Protein AF-K9ZF37-F1 (afdb_monomer_lite)

Foldseek 3Di:
DPPDPPDPVVVVPPPPDDDDDDDDPDDDDDDDDDPPPPPPPPDDDQPDDPVQFDDKDKDFAQAWFAASHHRDIAHHRHIWIFTQGPVRDTHTHHPCSPPD

Radius of gyration: 23.18 Å; chains: 1; bounding box: 41×61×48 Å

Secondary structure (DSSP, 8-state):
---S---HHHHTTS---------PPPPP------------PPPP--S--GGGEEEEEEEE-SS-EE-TTT--EE-TT-EEEEEEETTS-EEEE-GGGG--

Organism: Anabaena cylindrica (strain ATCC 27899 / PCC 7122) (NCBI:txid272123)

pLDDT: mean 75.46, std 21.9, range [42.38, 98.44]

Sequence (100 aa):
MLLNRISVMTLLMLTLGSSAVFAQPNPTPTSTPIPTVQQKSGEWKPRFSRADIRASISATAQQEERCVLTGSLIQAQQPMLLALTKNGDMVPLSVESLAE

Structure (mmCIF, N/CA/C/O backbone):
data_AF-K9ZF37-F1
#
_entry.id   AF-K9ZF37-F1
#
loop_
_atom_site.group_PDB
_atom_site.id
_atom_site.type_symbol
_atom_site.label_atom_id
_atom_site.label_alt_id
_atom_site.label_comp_id
_atom_site.label_asym_id
_atom_site.label_entity_id
_atom_site.label_seq_id
_atom_site.pdbx_PDB_ins_code
_atom_site.Cartn_x
_atom_site.Cartn_y
_atom_site.Cartn_z
_atom_site.occupancy
_atom_site.B_iso_or_equiv
_atom_site.auth_seq_id
_atom_site.auth_comp_id
_atom_site.auth_asym_id
_atom_site.auth_atom_id
_atom_site.pdbx_PDB_model_num
ATOM 1 N N . MET A 1 1 ? -0.365 8.080 33.994 1.00 45.41 1 MET A N 1
ATOM 2 C CA . MET A 1 1 ? 0.156 8.462 32.662 1.00 45.41 1 MET A CA 1
ATOM 3 C C . MET A 1 1 ? -1.022 8.612 31.709 1.00 45.41 1 MET A C 1
ATOM 5 O O . MET A 1 1 ? -1.352 7.695 30.975 1.00 45.41 1 MET A O 1
ATOM 9 N N . LEU A 1 2 ? -1.723 9.741 31.806 1.00 46.25 2 LEU A N 1
ATOM 10 C CA . LEU A 1 2 ? -2.951 10.029 31.058 1.00 46.25 2 LEU A CA 1
ATOM 11 C C . LEU A 1 2 ? -2.832 11.436 30.464 1.00 46.25 2 LEU A C 1
ATOM 13 O O . LEU A 1 2 ? -3.620 12.319 30.769 1.00 46.25 2 LEU A O 1
ATOM 17 N N . LEU A 1 3 ? -1.756 11.682 29.717 1.00 46.41 3 LEU A N 1
ATOM 18 C CA . LEU A 1 3 ? -1.409 13.032 29.280 1.00 46.41 3 LEU A CA 1
ATOM 19 C C . LEU A 1 3 ? -0.804 13.013 27.874 1.00 46.41 3 LEU A C 1
ATOM 21 O O . LEU A 1 3 ? 0.345 13.378 27.683 1.00 46.41 3 LEU A O 1
ATOM 25 N N . ASN A 1 4 ? -1.563 12.521 26.889 1.00 49.78 4 ASN A N 1
ATOM 26 C CA . ASN A 1 4 ? -1.275 12.854 25.486 1.00 49.78 4 ASN A CA 1
ATOM 27 C C . ASN A 1 4 ? -2.485 12.701 24.547 1.00 49.78 4 ASN A C 1
ATOM 29 O O . ASN A 1 4 ? -2.375 12.213 23.427 1.00 49.78 4 ASN A O 1
ATOM 33 N N . ARG A 1 5 ? -3.681 13.043 25.037 1.00 56.62 5 ARG A N 1
ATOM 34 C CA . ARG A 1 5 ? -4.953 12.904 24.300 1.00 56.62 5 ARG A CA 1
ATOM 35 C C . ARG A 1 5 ? -5.710 14.238 24.217 1.00 56.62 5 ARG A C 1
ATOM 37 O O . ARG A 1 5 ? -6.920 14.244 24.026 1.00 56.62 5 ARG A O 1
ATOM 44 N N . ILE A 1 6 ? -5.018 15.370 24.383 1.00 46.50 6 ILE A N 1
ATOM 45 C CA . ILE A 1 6 ? -5.625 16.703 24.260 1.00 46.50 6 ILE A CA 1
ATOM 46 C C . ILE A 1 6 ? -5.577 17.102 22.784 1.00 46.50 6 ILE A C 1
ATOM 48 O O . ILE A 1 6 ? -4.664 17.756 22.300 1.00 46.50 6 ILE A O 1
ATOM 52 N N . SER A 1 7 ? -6.562 16.547 22.086 1.00 42.38 7 SER A N 1
ATOM 53 C CA . SER A 1 7 ? -7.215 17.002 20.866 1.00 42.38 7 SER A CA 1
ATOM 54 C C . SER A 1 7 ? -6.654 18.266 20.200 1.00 42.38 7 SER A C 1
ATOM 56 O O . SER A 1 7 ? -6.902 19.392 20.633 1.00 42.38 7 SER A O 1
ATOM 58 N N . VAL A 1 8 ? -6.028 18.073 19.038 1.00 52.94 8 VAL A N 1
ATOM 59 C CA . VAL A 1 8 ? -5.767 19.129 18.046 1.00 52.94 8 VAL A CA 1
ATOM 60 C C . VAL A 1 8 ? -7.077 19.822 17.602 1.00 52.94 8 VAL A C 1
ATOM 62 O O . VAL A 1 8 ? -7.024 20.944 17.108 1.00 52.94 8 VAL A O 1
ATOM 65 N N . MET A 1 9 ? -8.268 19.249 17.868 1.00 47.44 9 MET A N 1
ATOM 66 C CA . MET A 1 9 ? -9.537 19.965 17.647 1.00 47.44 9 MET A CA 1
ATOM 67 C C . MET A 1 9 ? -9.764 21.141 18.602 1.00 47.44 9 MET A C 1
ATOM 69 O O . MET A 1 9 ? -10.495 22.058 18.238 1.00 47.44 9 MET A O 1
ATOM 73 N N . THR A 1 10 ? -9.178 21.155 19.804 1.00 47.31 10 THR A N 1
ATOM 74 C CA . THR A 1 10 ? -9.438 22.249 20.758 1.00 47.31 10 THR A CA 1
ATOM 75 C C . THR A 1 10 ? -8.725 23.540 20.347 1.00 47.31 10 THR A C 1
ATOM 77 O O . THR A 1 10 ? -9.216 24.628 20.637 1.00 47.31 10 THR A O 1
ATOM 80 N N . LEU A 1 11 ? -7.612 23.451 19.608 1.00 43.12 11 LEU A N 1
ATOM 81 C CA . LEU A 1 11 ? -6.859 24.630 19.167 1.00 43.12 11 LEU A CA 1
ATOM 82 C C . LEU A 1 11 ? -7.474 25.318 17.930 1.00 43.12 11 LEU A C 1
ATOM 84 O O . LEU A 1 11 ? -7.198 26.489 17.693 1.00 43.12 11 LEU A O 1
ATOM 88 N N . LEU A 1 12 ? -8.347 24.640 17.173 1.00 45.09 12 LEU A N 1
ATOM 89 C CA . LEU A 1 12 ? -8.956 25.202 15.956 1.00 45.09 12 LEU A CA 1
ATOM 90 C C . LEU A 1 12 ? -10.194 26.084 16.228 1.00 45.09 12 LEU A C 1
ATOM 92 O O . LEU A 1 12 ? -10.617 26.835 15.357 1.00 45.09 12 LEU A O 1
ATOM 96 N N . MET A 1 13 ? -10.769 26.042 17.435 1.00 49.94 13 MET A N 1
ATOM 97 C CA . MET A 1 13 ? -12.029 26.737 17.760 1.00 49.94 13 MET A CA 1
ATOM 98 C C . MET A 1 13 ? -11.866 28.152 18.353 1.00 49.94 13 MET A C 1
ATOM 100 O O . MET A 1 13 ? -12.861 28.776 18.711 1.00 49.94 13 MET A O 1
ATOM 104 N N . LEU A 1 14 ? -10.644 28.691 18.460 1.00 45.97 14 LEU A N 1
ATOM 105 C CA . LEU A 1 14 ? -10.372 29.966 19.154 1.00 45.97 14 LEU A CA 1
ATOM 106 C C . LEU A 1 14 ? -10.071 31.177 18.247 1.00 45.97 14 LEU A C 1
ATOM 108 O O . LEU A 1 14 ? -9.723 32.234 18.763 1.00 45.97 14 LEU A O 1
ATOM 112 N N . THR A 1 15 ? -10.246 31.093 16.923 1.00 46.38 15 THR A N 1
ATOM 113 C CA . THR A 1 15 ? -10.013 32.244 16.016 1.00 46.38 15 THR A CA 1
ATOM 114 C C . THR A 1 15 ? -11.284 32.950 15.531 1.00 46.38 15 THR A C 1
ATOM 116 O O . THR A 1 15 ? -11.222 33.774 14.621 1.00 46.38 15 THR A O 1
ATOM 119 N N . LEU A 1 16 ? -12.448 32.676 16.125 1.00 52.47 16 LEU A N 1
ATOM 120 C CA . LEU A 1 16 ? -13.683 33.405 15.817 1.00 52.47 16 LEU A CA 1
ATOM 121 C C . LEU A 1 16 ? -13.801 34.630 16.732 1.00 52.47 16 LEU A C 1
ATOM 123 O O . LEU A 1 16 ? -14.450 34.589 17.773 1.00 52.47 16 LEU A O 1
ATOM 127 N N . GLY A 1 17 ? -13.144 35.721 16.338 1.00 46.66 17 GLY A N 1
ATOM 128 C CA . GLY A 1 17 ? -13.168 36.990 17.058 1.00 46.66 17 GLY A CA 1
ATOM 129 C C . GLY A 1 17 ? -13.147 38.188 16.116 1.00 46.6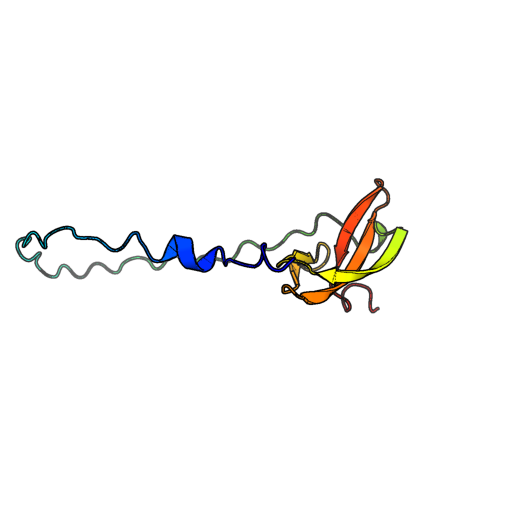6 17 GLY A C 1
ATOM 130 O O . GLY A 1 17 ? -12.084 38.688 15.780 1.00 46.66 17 GLY A O 1
ATOM 131 N N . SER A 1 18 ? -14.347 38.641 15.751 1.00 53.44 18 SER A N 1
ATOM 132 C CA . SER A 1 18 ? -14.711 40.013 15.370 1.00 53.44 18 SER A CA 1
ATOM 133 C C . SER A 1 18 ? -13.959 40.695 14.221 1.00 53.44 18 SER A C 1
ATOM 135 O O . SER A 1 18 ? -12.848 41.197 14.357 1.00 53.44 18 SER A O 1
ATOM 137 N N . SER A 1 19 ? -14.670 40.9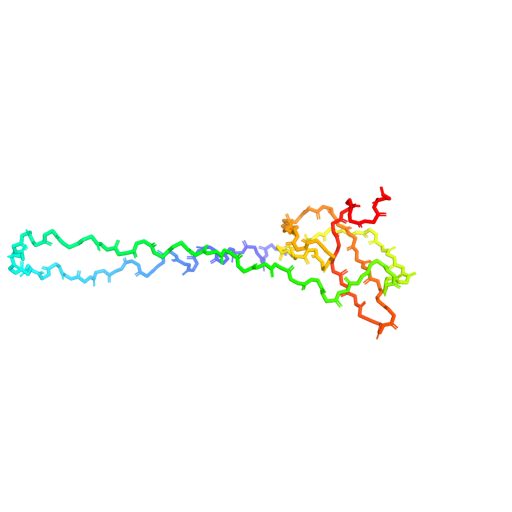14 13.117 1.00 45.88 19 SER A N 1
ATOM 138 C CA . SER A 1 19 ? -14.453 42.095 12.279 1.00 45.88 19 SER A CA 1
ATOM 139 C C . SER A 1 19 ? -15.808 42.671 11.893 1.00 45.88 19 SER A C 1
ATOM 141 O O . SER A 1 19 ? -16.698 41.961 11.429 1.00 45.88 19 SER A O 1
ATOM 143 N N . ALA A 1 20 ? -15.976 43.949 12.217 1.00 46.19 20 ALA A N 1
ATOM 144 C CA . ALA A 1 20 ? -17.208 44.700 12.087 1.00 46.19 20 ALA A CA 1
ATOM 145 C C . ALA A 1 20 ? -17.729 44.695 10.643 1.00 46.19 20 ALA A C 1
ATOM 147 O O . ALA A 1 20 ? -16.973 44.848 9.685 1.00 46.19 20 ALA A O 1
ATOM 148 N N . VAL A 1 21 ? -19.047 44.552 10.518 1.00 45.72 21 VAL A N 1
ATOM 149 C CA . VAL A 1 21 ? -19.803 44.710 9.277 1.00 45.72 21 VAL A CA 1
ATOM 150 C C . VAL A 1 21 ? -19.658 46.158 8.807 1.00 45.72 21 VAL A C 1
ATOM 152 O O . VAL A 1 21 ? -20.264 47.068 9.368 1.00 45.72 21 VAL A O 1
ATOM 155 N N . PHE A 1 22 ? -18.838 46.378 7.783 1.00 47.19 22 PHE A N 1
ATOM 156 C CA . PHE A 1 22 ? -18.828 47.624 7.026 1.00 47.19 22 PHE A CA 1
ATOM 157 C C . PHE A 1 22 ? -19.950 47.526 5.988 1.00 47.19 22 PHE A C 1
ATOM 159 O O . PHE A 1 22 ? -19.918 46.662 5.113 1.00 47.19 22 PHE A O 1
ATOM 166 N N . ALA A 1 23 ? -20.981 48.361 6.109 1.00 47.97 23 ALA A N 1
ATOM 167 C CA . ALA A 1 23 ? -22.064 48.410 5.135 1.00 47.97 23 ALA A CA 1
ATOM 168 C C . ALA A 1 23 ? -21.521 48.924 3.789 1.00 47.97 23 ALA A C 1
ATOM 170 O O . ALA A 1 23 ? -21.171 50.096 3.658 1.00 47.97 23 ALA A O 1
ATOM 171 N N . GLN A 1 24 ? -21.423 48.041 2.794 1.00 49.47 24 GLN A N 1
ATOM 172 C CA . GLN A 1 24 ? -21.120 48.408 1.411 1.00 49.47 24 GLN A CA 1
ATOM 173 C C . GLN A 1 24 ? -22.405 48.861 0.691 1.00 49.47 24 GLN A C 1
ATOM 175 O O . GLN A 1 24 ? -23.462 48.265 0.915 1.00 49.47 24 GLN A O 1
ATOM 180 N N . PRO A 1 25 ? -22.352 49.882 -0.186 1.00 48.62 25 PRO A N 1
ATOM 181 C CA . PRO A 1 25 ? -23.498 50.273 -0.998 1.00 48.62 25 PRO A CA 1
ATOM 182 C C . PRO A 1 25 ? -23.864 49.160 -1.992 1.00 48.62 25 PRO A C 1
ATOM 184 O O . PRO A 1 25 ? -23.001 48.561 -2.629 1.00 48.62 25 PRO A O 1
ATOM 187 N N . ASN A 1 26 ? -25.165 48.895 -2.088 1.00 44.19 26 ASN A N 1
ATOM 188 C CA . ASN A 1 26 ? -25.800 47.833 -2.866 1.00 44.19 26 ASN A CA 1
ATOM 189 C C . ASN A 1 26 ? -25.370 47.840 -4.356 1.00 44.19 26 ASN A C 1
ATOM 191 O O . ASN A 1 26 ? -25.684 48.810 -5.052 1.00 44.19 26 ASN A O 1
ATOM 195 N N . PRO A 1 27 ? -24.693 46.798 -4.879 1.00 48.84 27 PRO A N 1
ATOM 196 C CA . PRO A 1 27 ? -24.433 46.683 -6.308 1.00 48.84 27 PRO A CA 1
ATOM 197 C C . PRO A 1 27 ? -25.675 46.154 -7.044 1.00 48.84 27 PRO A C 1
ATOM 199 O O . PRO A 1 27 ? -26.258 45.131 -6.692 1.00 48.84 27 PRO A O 1
ATOM 202 N N . THR A 1 28 ? -26.082 46.882 -8.081 1.00 56.94 28 THR A N 1
ATOM 203 C CA . THR A 1 28 ? -27.193 46.578 -8.996 1.00 56.94 28 THR A CA 1
ATOM 204 C C . THR A 1 28 ? -27.071 45.156 -9.578 1.00 56.94 28 THR A C 1
ATOM 206 O O . THR A 1 28 ? -25.958 44.745 -9.913 1.00 56.94 28 THR A O 1
ATOM 209 N N . PRO A 1 29 ? -28.170 44.389 -9.742 1.00 50.41 29 PRO A N 1
ATOM 210 C CA . PRO A 1 29 ? -28.095 43.017 -10.242 1.00 50.41 29 PRO A CA 1
ATOM 211 C C . PRO A 1 29 ? -27.811 42.990 -11.751 1.00 50.41 29 PRO A C 1
ATOM 213 O O . PRO A 1 29 ? -28.726 42.987 -12.571 1.00 50.41 29 PRO A O 1
ATOM 216 N N . THR A 1 30 ? -26.535 42.948 -12.132 1.00 56.25 30 THR A N 1
ATOM 217 C CA . THR A 1 30 ? -26.128 42.591 -13.495 1.00 56.25 30 THR A CA 1
ATOM 218 C C . THR A 1 30 ? -26.041 41.072 -13.583 1.00 56.25 30 THR A C 1
ATOM 220 O O . THR A 1 30 ? -25.143 40.449 -13.023 1.00 56.25 30 THR A O 1
ATOM 223 N N . SER A 1 31 ? -27.005 40.469 -14.273 1.00 57.16 31 SER A N 1
ATOM 224 C CA . SER A 1 31 ? -27.054 39.042 -14.578 1.00 57.16 31 SER A CA 1
ATOM 225 C C . SER A 1 31 ? -25.964 38.664 -15.587 1.00 57.16 31 SER A C 1
ATOM 227 O O . SER A 1 31 ? -26.218 38.581 -16.789 1.00 57.16 31 SER A O 1
ATOM 229 N N . THR A 1 32 ? -24.745 38.428 -15.119 1.00 57.72 32 THR A N 1
ATOM 230 C CA . THR A 1 32 ? -23.723 37.701 -15.881 1.00 57.72 32 THR A CA 1
ATOM 231 C C . THR A 1 32 ? -23.598 36.292 -15.302 1.00 57.72 32 THR A C 1
ATOM 233 O O . THR A 1 32 ? -23.288 36.152 -14.118 1.00 57.72 32 THR A O 1
ATOM 236 N N . PRO A 1 33 ? -23.860 35.226 -16.083 1.00 55.94 33 PRO A N 1
ATOM 237 C CA . PRO A 1 33 ? -23.691 33.867 -15.592 1.00 55.94 33 PRO A CA 1
ATOM 238 C C . PRO A 1 33 ? -22.207 33.623 -15.308 1.00 55.94 33 PRO A C 1
ATOM 240 O O . PRO A 1 33 ? -21.364 33.714 -16.200 1.00 55.94 33 PRO A O 1
ATOM 243 N N . ILE A 1 34 ? -21.891 33.336 -14.045 1.00 65.50 34 ILE A N 1
ATOM 244 C CA . ILE A 1 34 ? -20.563 32.884 -13.630 1.00 65.50 34 ILE A CA 1
ATOM 245 C C . ILE A 1 34 ? -20.324 31.545 -14.340 1.00 65.50 34 ILE A C 1
ATOM 247 O O . ILE A 1 34 ? -21.130 30.629 -14.148 1.00 65.50 34 ILE A O 1
ATOM 251 N N . PRO A 1 35 ? -19.269 31.388 -15.160 1.00 56.12 35 PRO A N 1
ATOM 252 C CA . PRO A 1 35 ? -18.952 30.086 -15.716 1.00 56.12 35 PRO A CA 1
ATOM 253 C C . PRO A 1 35 ? -18.594 29.161 -14.552 1.00 56.12 35 PRO A C 1
ATOM 255 O O . PRO A 1 35 ? -17.560 29.318 -13.902 1.00 56.12 35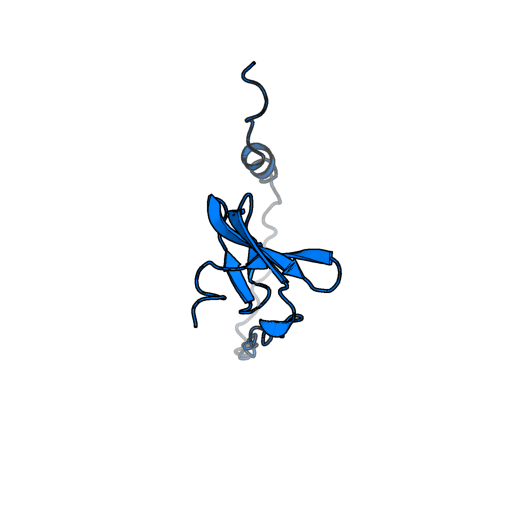 PRO A O 1
ATOM 258 N N . THR A 1 36 ? -19.472 28.207 -14.257 1.00 57.97 36 THR A N 1
ATOM 259 C CA . THR A 1 36 ? -19.174 27.111 -13.341 1.00 57.97 36 THR A CA 1
ATOM 260 C C . THR A 1 36 ? -18.008 26.331 -13.929 1.00 57.97 36 THR A C 1
ATOM 262 O O . THR A 1 36 ? -18.172 25.594 -14.902 1.00 57.97 36 THR A O 1
ATOM 265 N N . VAL A 1 37 ? -16.818 26.505 -13.359 1.00 65.19 37 VAL A N 1
ATOM 266 C CA . VAL A 1 37 ? -15.681 25.628 -13.624 1.00 65.19 37 VAL A CA 1
ATOM 267 C C . VAL A 1 37 ? -16.095 24.239 -13.151 1.00 65.19 37 VAL A C 1
ATOM 269 O O . VAL A 1 37 ? -16.140 23.973 -11.951 1.00 65.19 37 VAL A O 1
ATOM 272 N N . GLN A 1 38 ? -16.429 23.345 -14.084 1.00 60.22 38 GLN A N 1
ATOM 273 C CA . GLN A 1 38 ? -16.432 21.920 -13.787 1.00 60.22 38 GLN A CA 1
ATOM 274 C C . GLN A 1 38 ? -14.984 21.538 -13.486 1.00 60.22 38 GLN A C 1
ATOM 276 O O . GLN A 1 38 ? -14.177 21.313 -14.389 1.00 60.22 38 GLN A O 1
ATOM 281 N N . GLN A 1 39 ? -14.637 21.517 -12.201 1.00 53.28 39 GLN A N 1
ATOM 282 C CA . GLN A 1 39 ? -13.390 20.952 -11.714 1.00 53.28 39 GLN A CA 1
ATOM 283 C C . GLN A 1 39 ? -13.440 19.448 -12.005 1.00 53.28 39 GLN A C 1
ATOM 285 O O . GLN A 1 39 ? -13.924 18.650 -11.207 1.00 53.28 39 GLN A O 1
ATOM 290 N N . LYS A 1 40 ? -12.989 19.057 -13.200 1.00 56.56 40 LYS A N 1
ATOM 291 C CA . LYS A 1 40 ? -12.690 17.666 -13.522 1.00 56.56 40 LYS A CA 1
ATOM 292 C C . LYS A 1 40 ? -11.611 17.244 -12.530 1.00 56.56 40 LYS A C 1
ATOM 294 O O . LYS A 1 40 ? -10.468 17.682 -12.651 1.00 56.56 40 LYS A O 1
ATOM 299 N N . SER A 1 41 ? -11.992 16.477 -11.508 1.00 61.22 41 SER A N 1
ATOM 300 C CA . SER A 1 41 ? -11.055 15.849 -10.579 1.00 61.22 41 SER A CA 1
ATOM 301 C C . SER A 1 41 ? -9.972 15.182 -11.419 1.00 61.22 41 SER A C 1
ATOM 303 O O . SER A 1 41 ? -10.294 14.335 -12.257 1.00 61.22 41 SER A O 1
ATOM 305 N N . GLY A 1 42 ? -8.727 15.641 -11.283 1.00 60.47 42 GLY A N 1
ATOM 306 C CA . GLY A 1 42 ? -7.615 15.144 -12.085 1.00 60.47 42 GLY A CA 1
ATOM 307 C C . GLY A 1 42 ? -7.587 13.619 -12.057 1.00 60.47 42 GLY A C 1
ATOM 308 O O . GLY A 1 42 ? -7.716 13.010 -10.997 1.00 60.47 42 GLY A O 1
ATOM 309 N N . GLU A 1 43 ? -7.480 13.013 -13.234 1.00 66.38 43 GLU A N 1
ATOM 310 C CA . GLU A 1 43 ? -7.430 11.565 -13.394 1.00 66.38 43 GLU A CA 1
ATOM 311 C C . GLU A 1 43 ? -6.196 11.034 -12.648 1.00 66.38 43 GLU A C 1
ATOM 313 O O . GLU A 1 43 ? -5.064 11.438 -12.936 1.00 66.38 43 GLU A O 1
ATOM 318 N N . TRP A 1 44 ? -6.411 10.201 -11.625 1.00 67.19 44 TRP A N 1
ATOM 319 C CA . TRP A 1 44 ? -5.323 9.628 -10.835 1.00 67.19 44 TRP A CA 1
ATOM 320 C C . TRP A 1 44 ? -4.454 8.740 -11.729 1.00 67.19 44 TRP A C 1
ATOM 322 O O . TRP A 1 44 ? -4.945 7.783 -12.324 1.00 67.19 44 TRP A O 1
ATOM 332 N N . LYS A 1 45 ? -3.154 9.043 -11.811 1.00 74.12 45 LYS A N 1
ATOM 333 C CA . LYS A 1 45 ? -2.179 8.217 -12.531 1.00 74.12 45 LYS A CA 1
ATOM 334 C C . LYS A 1 45 ? -1.385 7.383 -11.525 1.00 74.12 45 LYS A C 1
ATOM 336 O O . LYS A 1 45 ? -0.581 7.961 -10.788 1.00 74.12 45 LYS A O 1
ATOM 341 N N . PRO A 1 46 ? -1.580 6.056 -11.474 1.00 77.12 46 PRO A N 1
ATOM 342 C CA . PRO A 1 46 ? -0.841 5.216 -10.548 1.00 77.12 46 PRO A CA 1
ATOM 343 C C . PRO A 1 46 ? 0.640 5.188 -10.934 1.00 77.12 46 PRO A C 1
ATOM 345 O O . PRO A 1 46 ? 1.002 4.941 -12.083 1.00 77.12 46 PRO A O 1
ATOM 348 N N . ARG A 1 47 ? 1.509 5.459 -9.956 1.00 82.38 47 ARG A N 1
ATOM 349 C CA . ARG A 1 47 ? 2.972 5.395 -10.124 1.00 82.38 47 ARG A CA 1
ATOM 350 C C . ARG A 1 47 ? 3.494 3.954 -10.137 1.00 82.38 47 ARG A C 1
ATOM 352 O O . ARG A 1 47 ? 4.615 3.718 -10.575 1.00 82.38 47 ARG A O 1
ATOM 359 N N . PHE A 1 48 ? 2.689 3.018 -9.648 1.00 87.56 48 PHE A N 1
ATOM 360 C CA . PHE A 1 48 ? 3.041 1.616 -9.490 1.00 87.56 48 PHE A CA 1
ATOM 361 C C . PHE A 1 48 ? 2.005 0.741 -10.184 1.00 87.56 48 PHE A C 1
ATOM 363 O O . PHE A 1 48 ? 0.817 1.062 -10.206 1.00 87.56 48 PHE A O 1
ATOM 370 N N . SER A 1 49 ? 2.456 -0.388 -10.711 1.00 91.19 49 SER A N 1
ATOM 371 C CA . SER A 1 49 ? 1.604 -1.487 -11.148 1.00 91.19 49 SER A CA 1
ATOM 372 C C . SER A 1 49 ? 1.634 -2.619 -10.118 1.00 91.19 49 SER A C 1
ATOM 374 O O . SER A 1 49 ? 2.542 -2.691 -9.286 1.00 91.19 49 SER A O 1
ATOM 376 N N . ARG A 1 50 ? 0.679 -3.559 -10.190 1.00 91.88 50 ARG A N 1
ATOM 377 C CA . ARG A 1 50 ? 0.725 -4.788 -9.370 1.00 91.88 50 ARG A CA 1
ATOM 378 C C . ARG A 1 50 ? 2.061 -5.526 -9.534 1.00 91.88 50 ARG A C 1
ATOM 380 O O . ARG A 1 50 ? 2.602 -6.031 -8.558 1.00 91.88 50 ARG A O 1
ATOM 387 N N . ALA A 1 51 ? 2.628 -5.521 -10.743 1.00 93.56 51 ALA A N 1
ATOM 388 C CA . ALA A 1 51 ? 3.897 -6.178 -11.038 1.00 93.56 51 ALA A CA 1
ATOM 389 C C . ALA A 1 51 ? 5.096 -5.560 -10.297 1.00 93.56 51 ALA A C 1
ATOM 391 O O . ALA A 1 51 ? 6.144 -6.200 -10.227 1.00 93.56 51 ALA A O 1
ATOM 392 N N . ASP A 1 52 ? 4.976 -4.345 -9.755 1.00 94.25 52 ASP A N 1
ATOM 393 C CA . ASP A 1 52 ? 6.036 -3.671 -8.995 1.00 94.25 52 ASP A CA 1
ATOM 394 C C . ASP A 1 52 ? 6.044 -4.039 -7.506 1.00 94.25 52 ASP A C 1
ATOM 396 O O . ASP A 1 52 ? 6.995 -3.699 -6.797 1.00 94.25 52 ASP A O 1
ATOM 400 N N . ILE A 1 53 ? 5.022 -4.758 -7.035 1.00 95.56 53 ILE A N 1
ATOM 401 C CA . ILE A 1 53 ? 4.888 -5.205 -5.649 1.00 95.56 53 ILE A CA 1
ATOM 402 C C . ILE A 1 53 ? 5.576 -6.563 -5.467 1.00 95.56 53 ILE A C 1
ATOM 404 O O . ILE A 1 53 ? 5.286 -7.520 -6.178 1.00 95.56 53 ILE A O 1
ATOM 408 N N . ARG A 1 54 ? 6.503 -6.657 -4.505 1.00 96.44 54 ARG A N 1
ATOM 409 C CA . ARG A 1 54 ? 7.251 -7.892 -4.191 1.00 96.44 54 ARG A CA 1
ATOM 410 C C . ARG A 1 54 ? 6.619 -8.710 -3.075 1.00 96.44 54 ARG A C 1
ATOM 412 O O . ARG A 1 54 ? 6.706 -9.932 -3.088 1.00 96.44 54 ARG A O 1
ATOM 419 N N . ALA A 1 55 ? 6.066 -8.028 -2.083 1.00 96.69 55 ALA A N 1
ATOM 420 C CA . ALA A 1 55 ? 5.433 -8.626 -0.919 1.00 96.69 55 ALA A CA 1
ATOM 421 C C . ALA A 1 55 ? 4.458 -7.622 -0.303 1.00 96.69 55 ALA A C 1
ATOM 423 O O . ALA A 1 55 ? 4.594 -6.414 -0.509 1.00 96.69 55 ALA A O 1
ATOM 424 N N . SER A 1 56 ? 3.513 -8.115 0.489 1.00 96.94 56 SER A N 1
ATOM 425 C CA . SER A 1 56 ? 2.595 -7.286 1.265 1.00 96.94 56 SER A CA 1
ATOM 426 C C . SER A 1 56 ? 2.381 -7.862 2.657 1.00 96.94 56 SER A C 1
ATOM 428 O O . SER A 1 56 ? 2.397 -9.079 2.832 1.00 96.94 56 SER A O 1
ATOM 430 N N . ILE A 1 57 ? 2.133 -6.989 3.629 1.00 97.31 57 ILE A N 1
ATOM 431 C CA . ILE A 1 57 ? 1.759 -7.351 4.997 1.00 97.31 57 ILE A CA 1
ATOM 432 C C . ILE A 1 57 ? 0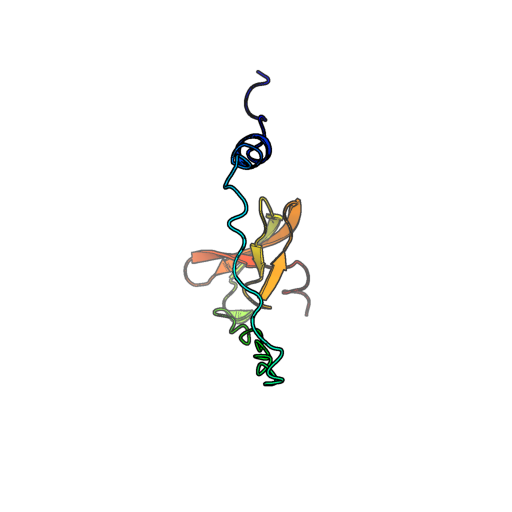.452 -6.661 5.390 1.00 97.31 57 ILE A C 1
ATOM 434 O O . ILE A 1 57 ? 0.184 -5.536 4.963 1.00 97.31 57 ILE A O 1
ATOM 438 N N . SER A 1 58 ? -0.349 -7.326 6.220 1.00 97.94 58 SER A N 1
ATOM 439 C CA . SER A 1 58 ? -1.562 -6.737 6.793 1.00 97.94 58 SER A CA 1
ATOM 440 C C . SER A 1 58 ? -1.218 -5.605 7.756 1.00 97.94 58 SER A C 1
ATOM 442 O O . SER A 1 58 ? -0.311 -5.732 8.579 1.00 97.94 58 SER A O 1
ATOM 444 N N . ALA A 1 59 ? -1.962 -4.507 7.667 1.00 97.94 59 ALA A N 1
ATOM 445 C CA . ALA A 1 59 ? -1.793 -3.330 8.505 1.00 97.94 59 ALA A CA 1
ATOM 446 C C . ALA A 1 59 ? -3.138 -2.631 8.757 1.00 97.94 59 ALA A C 1
ATOM 448 O O . ALA A 1 59 ? -4.158 -2.943 8.144 1.00 97.94 59 ALA A O 1
ATOM 449 N N . THR A 1 60 ? -3.114 -1.640 9.642 1.00 98.31 60 THR A N 1
ATOM 450 C CA . THR A 1 60 ? -4.224 -0.709 9.858 1.00 98.31 60 THR A CA 1
ATOM 451 C C . THR A 1 60 ? -3.718 0.699 9.592 1.00 98.31 60 THR A C 1
ATOM 453 O O . THR A 1 60 ? -2.660 1.082 10.099 1.00 98.31 60 THR A O 1
ATOM 456 N N . ALA A 1 61 ? -4.454 1.471 8.798 1.00 98.12 61 ALA A N 1
ATOM 457 C CA . ALA A 1 61 ? -4.111 2.853 8.504 1.00 98.12 61 ALA A CA 1
ATOM 458 C C . ALA A 1 61 ? -4.133 3.699 9.788 1.00 98.12 61 ALA A C 1
ATOM 460 O O . ALA A 1 61 ? -5.107 3.673 10.539 1.00 98.12 61 ALA A O 1
ATOM 461 N N . GLN A 1 62 ? -3.072 4.459 10.068 1.00 98.31 62 GLN A N 1
ATOM 462 C CA . GLN A 1 62 ? -3.069 5.376 11.220 1.00 98.31 62 GLN A CA 1
ATOM 463 C C . GLN A 1 62 ? -3.783 6.697 10.907 1.00 98.31 62 GLN A C 1
ATOM 465 O O . GLN A 1 62 ? -4.404 7.283 11.792 1.00 98.31 62 GLN A O 1
ATOM 470 N N . GLN A 1 63 ? -3.728 7.121 9.647 1.00 97.81 63 GLN A N 1
ATOM 471 C CA . GLN A 1 63 ? -4.340 8.329 9.097 1.00 97.81 63 GLN A CA 1
ATOM 472 C C . GLN A 1 63 ? -4.998 8.002 7.749 1.00 97.81 63 GLN A C 1
ATOM 474 O O . GLN A 1 63 ? -4.940 6.856 7.307 1.00 97.81 63 GLN A O 1
ATOM 479 N N . GLU A 1 64 ? -5.634 8.985 7.108 1.00 98.19 64 GLU A N 1
ATOM 480 C CA . GLU A 1 64 ? -6.104 8.800 5.734 1.00 98.19 64 GLU A CA 1
ATOM 481 C C . GLU A 1 64 ? -4.909 8.617 4.789 1.00 98.19 64 GLU A C 1
ATOM 483 O O . GLU A 1 64 ? -3.984 9.426 4.770 1.00 98.19 64 GLU A O 1
ATOM 488 N N . GLU A 1 65 ? -4.950 7.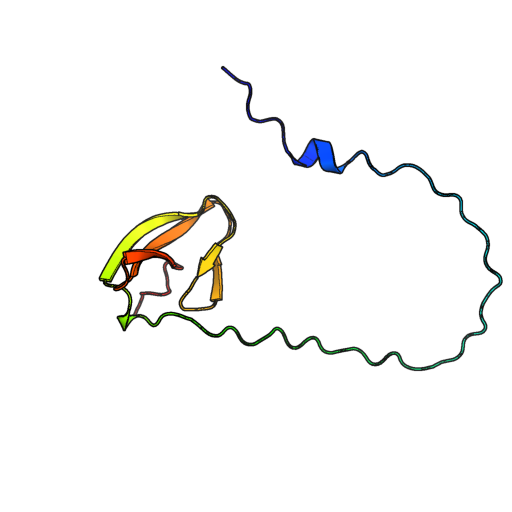551 4.002 1.00 97.62 65 GLU A N 1
ATOM 489 C CA . GLU A 1 65 ? -3.946 7.204 3.005 1.00 97.62 65 GLU A CA 1
ATOM 490 C C . GLU A 1 65 ? -4.607 7.051 1.633 1.00 97.62 65 GLU A C 1
ATOM 492 O O . GLU A 1 65 ? -5.831 6.958 1.502 1.00 97.62 65 GLU A O 1
ATOM 497 N N . ARG A 1 66 ? -3.795 6.986 0.578 1.00 96.06 66 ARG A N 1
ATOM 498 C CA . ARG A 1 66 ? -4.282 6.729 -0.780 1.00 96.06 66 ARG A CA 1
ATOM 499 C C . ARG A 1 66 ? -3.643 5.469 -1.339 1.00 96.06 66 ARG A C 1
ATOM 501 O O . ARG A 1 66 ? -2.426 5.406 -1.472 1.00 96.06 66 ARG A O 1
ATOM 508 N N . CYS A 1 67 ? -4.468 4.496 -1.721 1.00 95.81 67 CYS A N 1
ATOM 509 C CA . CYS A 1 67 ? -4.018 3.280 -2.389 1.00 95.81 67 CYS A CA 1
ATOM 510 C C . CYS A 1 67 ? -3.209 3.641 -3.640 1.00 95.81 67 CYS A C 1
ATOM 512 O O . CYS A 1 67 ? -3.725 4.297 -4.548 1.00 95.81 67 CYS A O 1
ATOM 514 N N . VAL A 1 68 ? -1.955 3.197 -3.719 1.00 95.06 68 VAL A N 1
ATOM 515 C CA . VAL A 1 68 ? -1.074 3.621 -4.819 1.00 95.06 68 VAL A CA 1
ATOM 516 C C . VAL A 1 68 ? -1.437 3.017 -6.179 1.00 95.06 68 VAL A C 1
ATOM 518 O O . VAL A 1 68 ? -1.060 3.578 -7.208 1.00 95.06 68 VAL A O 1
ATOM 521 N N . LEU A 1 69 ? -2.188 1.910 -6.193 1.00 93.38 69 LEU A N 1
ATOM 522 C CA . LEU A 1 69 ? -2.628 1.237 -7.420 1.00 93.38 69 LEU A CA 1
ATOM 523 C C . LEU A 1 69 ? -3.921 1.832 -7.981 1.00 93.38 69 LEU A C 1
ATOM 525 O O . LEU A 1 69 ? -4.028 2.045 -9.183 1.00 93.38 69 LEU A O 1
ATOM 529 N N . THR A 1 70 ? -4.903 2.110 -7.123 1.00 92.62 70 THR A N 1
ATOM 530 C CA . THR A 1 70 ? -6.248 2.523 -7.561 1.00 92.62 70 THR A CA 1
ATOM 531 C C . THR A 1 70 ? -6.515 4.009 -7.355 1.00 92.62 70 THR A C 1
ATOM 533 O O . THR A 1 70 ? -7.427 4.563 -7.959 1.00 92.62 70 THR A O 1
ATOM 536 N N . GLY A 1 71 ? -5.754 4.664 -6.478 1.00 92.69 71 GLY A N 1
ATOM 537 C CA . GLY A 1 71 ? -6.032 6.025 -6.036 1.00 92.69 71 GLY A CA 1
ATOM 538 C C . GLY A 1 71 ? -7.174 6.126 -5.026 1.00 92.69 71 GLY A C 1
ATOM 539 O O . GLY A 1 71 ? -7.499 7.242 -4.616 1.00 92.69 71 GLY A O 1
ATOM 540 N N . SER A 1 72 ? -7.777 5.006 -4.613 1.00 94.38 72 SER A N 1
ATOM 541 C CA . SER A 1 72 ? -8.854 4.981 -3.617 1.00 94.38 72 SER A CA 1
ATOM 542 C C . SER A 1 72 ? -8.351 5.469 -2.261 1.00 94.38 72 SER A C 1
ATOM 544 O O . SER A 1 72 ? -7.225 5.159 -1.865 1.00 94.38 72 SER A O 1
ATOM 546 N N . LEU A 1 73 ? -9.192 6.211 -1.541 1.00 96.62 73 LEU A N 1
ATOM 547 C CA . LEU A 1 73 ? -8.898 6.606 -0.166 1.00 96.62 73 LEU A CA 1
ATOM 548 C C . LEU A 1 73 ? -9.024 5.403 0.772 1.00 96.62 73 LEU A C 1
ATOM 550 O O . LEU A 1 73 ? -9.944 4.597 0.644 1.00 96.62 73 LEU A O 1
ATOM 554 N N . ILE A 1 74 ? -8.101 5.323 1.720 1.00 97.69 74 ILE A N 1
ATOM 555 C CA . ILE A 1 74 ? -8.089 4.382 2.834 1.00 97.69 74 ILE A CA 1
ATOM 556 C C . ILE A 1 74 ? -8.233 5.244 4.083 1.00 97.69 74 ILE A C 1
ATOM 558 O O . ILE A 1 74 ? -7.365 6.061 4.372 1.00 97.69 74 ILE A O 1
ATOM 562 N N . GLN A 1 75 ? -9.348 5.117 4.791 1.00 98.44 75 GLN A N 1
ATOM 563 C CA . GLN A 1 75 ? -9.647 5.954 5.949 1.00 98.44 75 GLN A CA 1
ATOM 564 C C . GLN A 1 75 ? -8.755 5.602 7.143 1.00 98.44 75 GLN A C 1
ATOM 566 O O . GLN A 1 75 ? -8.267 4.479 7.272 1.00 98.44 75 GLN A O 1
ATOM 571 N N . ALA A 1 76 ? -8.581 6.550 8.064 1.00 97.94 76 ALA A N 1
ATOM 572 C CA . ALA A 1 76 ? -7.905 6.271 9.324 1.00 97.94 76 ALA A CA 1
ATOM 573 C C . ALA A 1 76 ? -8.594 5.110 10.064 1.00 97.94 76 ALA A C 1
ATOM 575 O O . ALA A 1 76 ? -9.819 5.011 10.091 1.00 97.94 76 ALA A O 1
ATOM 576 N N . GLN A 1 77 ? -7.798 4.243 10.687 1.00 98.31 77 GLN A N 1
ATOM 577 C CA . GLN A 1 77 ? -8.219 3.007 11.359 1.00 98.31 77 GLN A CA 1
ATOM 578 C C . GLN A 1 77 ? -8.813 1.927 10.438 1.00 98.31 77 GLN A C 1
ATOM 580 O O . GLN A 1 77 ? -9.228 0.874 10.925 1.00 98.31 77 GLN A O 1
ATOM 585 N N . GLN A 1 78 ? -8.821 2.130 9.118 1.00 98.38 78 GLN A N 1
ATOM 586 C CA . GLN A 1 78 ? -9.266 1.114 8.170 1.00 98.38 78 GLN A CA 1
ATOM 587 C C . GLN A 1 78 ? -8.179 0.040 7.968 1.00 98.38 78 GLN A C 1
ATOM 589 O O . GLN A 1 78 ? -6.990 0.375 7.877 1.00 98.38 78 GLN A O 1
ATOM 594 N N . PRO A 1 79 ? -8.551 -1.251 7.867 1.00 98.25 79 PRO A N 1
ATOM 595 C CA . PRO A 1 79 ? -7.633 -2.298 7.433 1.00 98.25 79 PRO A CA 1
ATOM 596 C C . PRO A 1 79 ? -7.064 -2.007 6.041 1.00 98.25 79 PRO A C 1
ATOM 598 O O . PRO A 1 79 ? -7.785 -1.594 5.132 1.00 98.25 79 PRO A O 1
ATOM 601 N N . MET A 1 80 ? -5.770 -2.254 5.872 1.00 97.94 80 MET A N 1
ATOM 602 C CA . MET A 1 80 ? -5.054 -2.057 4.617 1.00 97.94 80 MET A CA 1
ATOM 603 C C . MET A 1 80 ? -3.903 -3.054 4.476 1.00 97.94 80 MET A C 1
ATOM 605 O O . MET A 1 80 ? -3.600 -3.820 5.392 1.00 97.94 80 MET A O 1
ATOM 609 N N . LEU A 1 81 ? -3.229 -3.018 3.331 1.00 98.06 81 LEU A N 1
ATOM 610 C CA . LEU A 1 81 ? -1.961 -3.704 3.127 1.00 98.06 81 LEU A CA 1
ATOM 611 C C . LEU A 1 81 ? -0.836 -2.672 3.010 1.00 98.06 81 LEU A C 1
ATOM 613 O O . LEU A 1 81 ? -0.991 -1.642 2.353 1.00 98.06 81 LEU A O 1
ATOM 617 N N . LEU A 1 82 ? 0.310 -2.964 3.620 1.00 97.94 82 LEU A N 1
ATOM 618 C CA . LEU A 1 82 ? 1.566 -2.281 3.316 1.00 97.94 82 LEU A CA 1
ATOM 619 C C . LEU A 1 82 ? 2.373 -3.160 2.374 1.00 97.94 82 LEU A C 1
ATOM 621 O O . LEU A 1 82 ? 2.665 -4.314 2.689 1.00 97.94 82 LEU A O 1
ATOM 625 N N . ALA A 1 83 ? 2.711 -2.618 1.212 1.00 97.31 83 ALA A N 1
ATOM 626 C CA . ALA A 1 83 ? 3.387 -3.344 0.157 1.00 97.31 83 ALA A CA 1
ATOM 627 C C . ALA A 1 83 ? 4.831 -2.881 -0.007 1.00 97.31 83 ALA A C 1
ATOM 629 O O . ALA A 1 83 ? 5.099 -1.685 -0.079 1.00 97.31 83 ALA A O 1
ATOM 630 N N . LEU A 1 84 ? 5.748 -3.842 -0.106 1.00 97.81 84 LEU A N 1
ATOM 631 C CA . LEU A 1 84 ? 7.145 -3.595 -0.430 1.00 97.81 84 LEU A CA 1
ATOM 632 C C . LEU A 1 84 ? 7.314 -3.590 -1.952 1.00 97.81 84 LEU A C 1
ATOM 634 O O . LEU A 1 84 ? 7.067 -4.603 -2.615 1.00 97.81 84 LEU A O 1
ATOM 638 N N . THR A 1 85 ? 7.754 -2.468 -2.513 1.00 96.38 85 THR A N 1
ATOM 639 C CA . THR A 1 85 ? 8.017 -2.340 -3.951 1.00 96.38 85 THR A CA 1
ATOM 640 C C . THR A 1 85 ? 9.361 -2.965 -4.335 1.00 96.38 85 THR A C 1
ATOM 642 O O . THR A 1 85 ? 10.228 -3.228 -3.495 1.00 96.38 85 THR A O 1
ATOM 645 N N . LYS A 1 86 ? 9.589 -3.173 -5.637 1.00 95.62 86 LYS A N 1
ATOM 646 C CA . LYS A 1 86 ? 10.908 -3.566 -6.172 1.00 95.62 86 LYS A CA 1
ATOM 647 C C . LYS A 1 86 ? 12.035 -2.613 -5.792 1.00 95.62 86 LYS A C 1
ATOM 649 O O . LYS A 1 86 ? 13.156 -3.074 -5.589 1.00 95.62 86 LYS A O 1
ATOM 654 N N . ASN A 1 87 ? 11.715 -1.333 -5.640 1.00 94.56 87 ASN A N 1
ATOM 655 C CA . ASN A 1 87 ? 12.670 -0.291 -5.283 1.00 94.56 87 ASN A CA 1
ATOM 656 C C . ASN A 1 87 ? 12.943 -0.231 -3.771 1.00 94.56 87 ASN A C 1
ATOM 658 O O . ASN A 1 87 ? 13.815 0.518 -3.347 1.00 94.56 87 ASN A O 1
ATOM 662 N N . GLY A 1 88 ? 12.237 -1.036 -2.966 1.00 95.19 88 GLY A N 1
ATOM 663 C CA . GLY A 1 88 ? 12.390 -1.076 -1.511 1.00 95.19 88 GLY A CA 1
ATOM 664 C C . GLY A 1 88 ? 11.484 -0.104 -0.753 1.00 95.19 88 GLY A C 1
ATOM 665 O O . GLY A 1 88 ? 11.630 0.024 0.459 1.00 95.19 88 GLY A O 1
ATOM 666 N N . ASP A 1 89 ? 10.538 0.549 -1.432 1.00 95.56 89 ASP A N 1
ATOM 667 C CA . ASP A 1 89 ? 9.578 1.452 -0.792 1.00 95.56 89 ASP A CA 1
ATOM 668 C C . ASP A 1 89 ? 8.453 0.660 -0.116 1.00 95.56 89 ASP A C 1
ATOM 670 O O . ASP A 1 89 ? 7.980 -0.338 -0.659 1.00 95.56 89 ASP A O 1
ATOM 674 N N . MET A 1 90 ? 7.978 1.138 1.035 1.00 96.62 90 MET A N 1
ATOM 675 C CA . MET A 1 90 ? 6.740 0.666 1.663 1.00 96.62 90 MET A CA 1
ATOM 676 C C . MET A 1 90 ? 5.591 1.591 1.259 1.00 96.62 90 MET A C 1
ATOM 678 O O . MET A 1 90 ? 5.617 2.778 1.581 1.00 96.62 90 MET A O 1
ATOM 682 N N . VAL A 1 91 ? 4.589 1.061 0.556 1.00 96.88 91 VAL A N 1
ATOM 683 C CA . VAL A 1 91 ? 3.467 1.838 0.004 1.00 96.88 91 VAL A CA 1
ATOM 684 C C . VAL A 1 91 ? 2.103 1.303 0.463 1.00 96.88 91 VAL A C 1
ATOM 686 O O . VAL A 1 91 ? 1.951 0.089 0.623 1.00 96.88 91 VAL A O 1
ATOM 689 N N . PRO A 1 92 ? 1.098 2.174 0.672 1.00 97.81 92 PRO A N 1
ATOM 690 C CA . PRO A 1 92 ? -0.234 1.762 1.108 1.00 97.81 92 PRO A CA 1
ATOM 691 C C . PRO A 1 92 ? -1.076 1.195 -0.042 1.00 97.81 92 PRO A C 1
ATOM 693 O O . PRO A 1 92 ? -1.119 1.747 -1.146 1.00 97.81 92 PRO A O 1
ATOM 696 N N . LEU A 1 93 ? -1.804 0.117 0.247 1.00 97.31 93 LEU A N 1
ATOM 697 C CA . LEU A 1 93 ? -2.719 -0.570 -0.662 1.00 97.31 93 LEU A CA 1
ATOM 698 C C . LEU A 1 93 ? -4.062 -0.859 0.019 1.00 97.31 93 LEU A C 1
ATOM 700 O O . LEU A 1 93 ? -4.099 -1.271 1.179 1.00 97.31 93 LEU A O 1
ATOM 704 N N . SER A 1 94 ? -5.171 -0.700 -0.711 1.00 96.56 94 SER A N 1
ATOM 705 C CA . SER A 1 94 ? -6.468 -1.197 -0.235 1.00 96.56 94 SER A CA 1
ATOM 706 C C . SER A 1 94 ? -6.482 -2.725 -0.274 1.00 96.56 94 SER A C 1
ATOM 708 O O . SER A 1 94 ? -5.796 -3.336 -1.098 1.00 96.56 94 SER A O 1
ATOM 710 N N . VAL A 1 95 ? -7.268 -3.353 0.599 1.00 95.75 95 VAL A N 1
ATOM 711 C CA . VAL A 1 95 ? -7.331 -4.820 0.696 1.00 95.75 95 VAL A CA 1
ATOM 712 C C . VAL A 1 95 ? -7.785 -5.453 -0.624 1.00 95.75 95 VAL A C 1
ATOM 714 O O 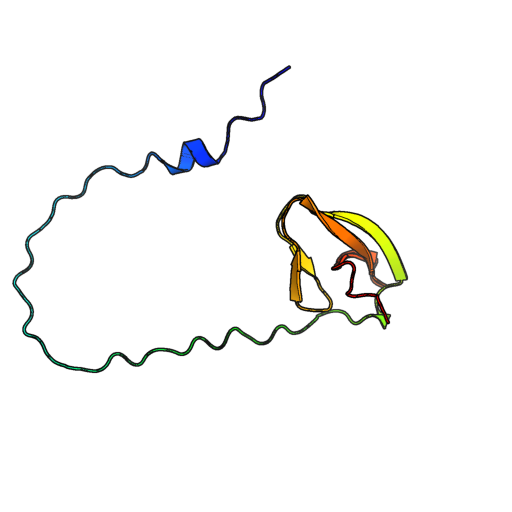. VAL A 1 95 ? -7.245 -6.485 -1.011 1.00 95.75 95 VAL A O 1
ATOM 717 N N . GLU A 1 96 ? -8.690 -4.812 -1.374 1.00 93.38 96 GLU A N 1
ATOM 718 C CA . GLU A 1 96 ? -9.142 -5.347 -2.667 1.00 93.38 96 GLU A CA 1
ATOM 719 C C . GLU A 1 96 ? -8.148 -5.114 -3.814 1.00 93.38 96 GLU A C 1
ATOM 721 O O . GLU A 1 96 ? -8.276 -5.715 -4.876 1.00 93.38 96 GLU A O 1
ATOM 726 N N . SER A 1 97 ? -7.139 -4.253 -3.643 1.00 90.12 97 SER A N 1
ATOM 727 C CA . SER A 1 97 ? -6.268 -3.842 -4.757 1.00 90.12 97 SER A CA 1
ATOM 728 C C . SER A 1 97 ? -5.372 -4.961 -5.298 1.00 90.12 97 SER A C 1
ATOM 730 O O . SER A 1 97 ? -4.922 -4.872 -6.444 1.00 90.12 97 SER A O 1
ATOM 732 N N . LEU A 1 98 ? -5.147 -6.014 -4.506 1.00 84.50 98 LEU A N 1
ATOM 733 C CA . LEU A 1 98 ? -4.408 -7.219 -4.892 1.00 84.50 98 LEU A CA 1
ATOM 734 C C . LEU A 1 98 ? -5.312 -8.444 -5.094 1.00 84.50 98 LEU A C 1
ATOM 736 O O . LEU A 1 98 ? -4.796 -9.504 -5.433 1.00 84.50 98 LEU A O 1
ATOM 740 N N . ALA A 1 99 ? -6.627 -8.317 -4.894 1.00 77.12 99 ALA A N 1
ATOM 741 C CA . ALA A 1 99 ? -7.561 -9.372 -5.267 1.00 77.12 99 ALA A CA 1
ATOM 742 C C . ALA A 1 99 ? -7.641 -9.430 -6.802 1.00 77.12 99 ALA A C 1
ATOM 744 O O . ALA A 1 99 ? -7.735 -8.381 -7.445 1.00 77.12 99 ALA A O 1
ATOM 745 N N . GLU A 1 100 ? -7.504 -10.634 -7.362 1.00 56.38 100 GLU A N 1
ATOM 746 C CA . GLU A 1 100 ? -7.438 -10.903 -8.809 1.00 56.38 100 GLU A CA 1
ATOM 747 C C . GLU A 1 100 ? -8.550 -10.201 -9.592 1.00 56.38 100 GLU A C 1
ATOM 749 O O . GLU A 1 100 ? -9.743 -10.464 -9.314 1.00 56.38 100 GLU A O 1
#